Protein AF-A0A8A4TLH4-F1 (afdb_monomer_lite)

Secondary structure (DSSP, 8-state):
--HHHHHHHHHHSS---HHHHHHHHHHHHHHHT-S-TTTHHHHHHHHHHHTT--HHHHHHHHTTSSHHHHHHHHHHHHHHHHHHTT-SSHHHHHHHHS-GGG-SHHHHT-HHHHHHHHHHHHHHHHHHHHHHHHHHHHHHHHHHHHHHHHHHH-THHHHHHHHHTT--

InterPro domains:
  IPR018639 Domain of unknown function DUF2062 [PF09835] (3-153)

Sequence (168 aa):
MKIFTRAKEALLLSDTSPKVTALSMAVGVALAFSPFPGLQFIFAIVLTHWLRLNSMVVIVGILVHNPWTFFPIHLSGIVVGDLVLYRKMQSMDAFREFPWHELGLRTTFSSEFWQENGSLFLSFLLPFFWGHMILAALMAVLSYYLTLKFLKRNPTFDDENGKVESTS

Foldseek 3Di:
DVVVVVVVVLLLPDLDPLLLLLLLLLLLLLLLLALDPPCSVVVLVVCCVVVVHDSVSSPVSNCCNDPVCVVVSQVQQLVQLCVVVVHPSLLVVLVVPAPPVPDDPVLVPDPVNCVVNVVSVCSNSRSSRVSSNVVSVVSSVVSSVVSSVVCVVDCVSVVVSVVVVVPD

Radius of gyration: 20.26 Å; chains: 1; bounding box: 59×34×55 Å

Organism: Sulfidibacter corallicola (NCBI:txid2818388)

pLDDT: mean 84.87, std 16.97, range [36.28, 97.56]

Structure (mmCIF, N/CA/C/O backbone):
data_AF-A0A8A4TLH4-F1
#
_entry.id   AF-A0A8A4TLH4-F1
#
loop_
_atom_site.group_PDB
_atom_site.id
_atom_site.type_symbol
_atom_site.label_atom_id
_atom_site.label_alt_id
_atom_site.label_comp_id
_atom_site.label_asym_id
_atom_site.label_entity_id
_atom_site.label_seq_id
_atom_site.pdbx_PDB_ins_code
_atom_site.Cartn_x
_atom_site.Cartn_y
_atom_site.Cartn_z
_atom_site.occupancy
_atom_site.B_iso_or_equiv
_atom_site.auth_seq_id
_atom_site.auth_comp_id
_atom_site.auth_asym_id
_atom_site.auth_atom_id
_atom_site.pdbx_PDB_model_num
ATOM 1 N N . MET A 1 1 ? -5.416 22.485 15.845 1.00 49.06 1 MET A N 1
ATOM 2 C CA . MET A 1 1 ? -6.222 21.674 16.790 1.00 49.06 1 MET A CA 1
ATOM 3 C C . MET A 1 1 ? -7.720 21.562 16.427 1.00 49.06 1 MET A C 1
ATOM 5 O O . MET A 1 1 ? -8.502 21.231 17.299 1.00 49.06 1 MET A O 1
ATOM 9 N N . LYS A 1 2 ? -8.146 21.792 15.164 1.00 40.50 2 LYS A N 1
ATOM 10 C CA . LYS A 1 2 ? -9.559 21.639 14.719 1.00 40.50 2 LYS A CA 1
ATOM 11 C C . LYS A 1 2 ? -9.825 20.365 13.894 1.00 40.50 2 LYS A C 1
ATOM 13 O O . LYS A 1 2 ? -10.954 19.897 13.827 1.00 40.50 2 LYS A O 1
ATOM 18 N N . ILE A 1 3 ? -8.781 19.788 13.289 1.00 51.94 3 ILE A N 1
ATOM 19 C CA . ILE A 1 3 ? -8.868 18.549 12.493 1.00 51.94 3 ILE A CA 1
ATOM 20 C C . ILE A 1 3 ? -9.235 17.348 13.370 1.00 51.94 3 ILE A C 1
ATOM 22 O O . ILE A 1 3 ? -10.118 16.582 13.008 1.00 51.94 3 ILE A O 1
ATOM 26 N N . PHE A 1 4 ? -8.626 17.232 14.553 1.00 51.53 4 PHE A N 1
ATOM 27 C CA . PHE A 1 4 ? -8.947 16.163 15.502 1.00 51.53 4 PHE A CA 1
ATOM 28 C C . PHE A 1 4 ? -10.396 16.234 15.995 1.00 51.53 4 PHE A C 1
ATOM 30 O O . PHE A 1 4 ? -11.022 15.197 16.178 1.00 51.53 4 PHE A O 1
ATOM 37 N N . THR A 1 5 ? -10.951 17.439 16.151 1.00 54.72 5 THR A N 1
ATOM 38 C CA . THR A 1 5 ? -12.349 17.640 16.556 1.00 54.72 5 THR A CA 1
ATOM 39 C C . THR A 1 5 ? -13.318 17.186 15.469 1.00 54.72 5 THR A C 1
ATOM 41 O O . THR A 1 5 ? -14.269 16.478 15.765 1.00 54.72 5 THR A O 1
ATOM 44 N N . ARG A 1 6 ? -13.027 17.492 14.200 1.00 50.19 6 ARG A N 1
ATOM 45 C CA . ARG A 1 6 ? -13.858 17.059 13.066 1.00 50.19 6 ARG A CA 1
ATOM 46 C C . ARG A 1 6 ? -13.753 15.571 12.769 1.00 50.19 6 ARG A C 1
ATOM 48 O O . ARG A 1 6 ? -14.754 14.944 12.455 1.00 50.19 6 ARG A O 1
ATOM 55 N N . ALA A 1 7 ? -12.558 14.999 12.904 1.00 55.00 7 ALA A N 1
ATOM 56 C CA . ALA A 1 7 ? -12.378 13.553 12.822 1.00 55.00 7 ALA A CA 1
ATOM 57 C C . ALA A 1 7 ? -13.170 12.845 13.933 1.00 55.00 7 ALA A C 1
ATOM 59 O O . ALA A 1 7 ? -13.816 11.835 13.680 1.00 55.00 7 ALA A O 1
ATOM 60 N N . LYS A 1 8 ? -13.174 13.417 15.145 1.00 55.00 8 LYS A N 1
ATOM 61 C CA . LYS A 1 8 ? -13.975 12.938 16.274 1.00 55.00 8 LYS A CA 1
ATOM 62 C C . LYS A 1 8 ? -15.481 13.045 15.998 1.00 55.00 8 LYS A C 1
ATOM 64 O O . LYS A 1 8 ? -16.184 12.076 16.228 1.00 55.00 8 LYS A O 1
ATOM 69 N N . GLU A 1 9 ? -15.969 14.167 15.476 1.00 56.22 9 GLU A N 1
ATOM 70 C CA . GLU A 1 9 ? -17.388 14.355 15.118 1.00 56.22 9 GLU A CA 1
ATOM 71 C C . GLU A 1 9 ? -17.841 13.414 13.991 1.00 56.22 9 GLU A C 1
ATOM 73 O O . GLU A 1 9 ? -18.913 12.826 14.081 1.00 56.22 9 GLU A O 1
ATOM 78 N N . ALA A 1 10 ? -17.008 13.194 12.970 1.00 53.34 10 ALA A N 1
ATOM 79 C CA . ALA A 1 10 ? -17.300 12.244 11.894 1.00 53.34 10 ALA A CA 1
ATOM 80 C C . ALA A 1 10 ? -17.335 10.780 12.375 1.00 53.34 10 ALA A C 1
ATOM 82 O O . ALA A 1 10 ? -18.043 9.963 11.792 1.00 53.34 10 ALA A O 1
ATOM 83 N N . LEU A 1 11 ? -16.581 10.455 13.433 1.00 54.88 11 LEU A N 1
ATOM 84 C CA . LEU A 1 11 ? -16.627 9.160 14.120 1.00 54.88 11 LEU A CA 1
ATOM 85 C C . LEU A 1 11 ? -17.854 9.026 15.038 1.00 54.88 11 LEU A C 1
ATOM 87 O O . LEU A 1 11 ? -18.355 7.919 15.197 1.00 54.88 11 LEU A O 1
ATOM 91 N N . LEU A 1 12 ? -18.315 10.130 15.638 1.00 53.00 12 LEU A N 1
ATOM 92 C CA . LEU A 1 12 ? -19.485 10.179 16.526 1.00 53.00 12 LEU A CA 1
ATOM 93 C C . LEU A 1 12 ? -20.816 10.115 15.760 1.00 53.00 12 LEU A C 1
ATOM 95 O O . LEU A 1 12 ? -21.771 9.547 16.261 1.00 53.00 12 LEU A O 1
ATOM 99 N N . LEU A 1 13 ? -20.879 10.665 14.544 1.00 51.84 13 LEU A N 1
ATOM 100 C CA . LEU A 1 13 ? -22.098 10.691 13.720 1.00 51.84 13 LEU A CA 1
ATOM 101 C C . LEU A 1 13 ? -22.425 9.363 13.024 1.00 51.84 13 LEU A C 1
ATOM 103 O O . LEU A 1 13 ? -23.481 9.238 12.411 1.00 51.84 13 LEU A O 1
ATOM 107 N N . SER A 1 14 ? -21.518 8.388 13.056 1.00 53.66 14 SER A N 1
ATOM 108 C CA . SER A 1 14 ? -21.810 7.058 12.539 1.00 53.66 14 SER A CA 1
ATOM 109 C C . SER A 1 14 ? -22.263 6.161 13.681 1.00 53.66 14 SER A C 1
ATOM 111 O O . SER A 1 14 ? -21.430 5.837 14.525 1.00 53.66 14 SER A O 1
ATOM 113 N N . ASP A 1 15 ? -23.524 5.713 13.655 1.00 55.84 15 ASP A N 1
ATOM 114 C CA . ASP A 1 15 ? -24.145 4.700 14.541 1.00 55.84 15 ASP A CA 1
ATOM 115 C C . ASP A 1 15 ? -23.495 3.305 14.388 1.00 55.84 15 ASP A C 1
ATOM 117 O O . ASP A 1 15 ? -24.131 2.268 14.209 1.00 55.84 15 ASP A O 1
ATOM 121 N N . THR A 1 16 ? -22.172 3.266 14.311 1.00 62.66 16 THR A N 1
ATOM 122 C CA . THR A 1 16 ? -21.384 2.130 13.867 1.00 62.66 16 THR A CA 1
ATOM 123 C C . THR A 1 16 ? -20.585 1.607 15.047 1.00 62.66 16 THR A C 1
ATOM 125 O O . THR A 1 16 ? -19.781 2.325 15.638 1.00 62.66 16 THR A O 1
ATOM 128 N N . SER A 1 17 ? -20.791 0.327 15.375 1.00 81.81 17 SER A N 1
ATOM 129 C CA . SER A 1 17 ? -20.110 -0.359 16.479 1.00 81.81 17 SER A CA 1
ATOM 130 C C . SER A 1 17 ? -18.600 -0.057 16.505 1.00 81.81 17 SER A C 1
ATOM 132 O O . SER A 1 17 ? -17.958 -0.109 15.448 1.00 81.81 17 SER A O 1
ATOM 134 N N . PRO A 1 18 ? -17.977 0.139 17.688 1.00 84.94 18 PRO A N 1
ATOM 135 C CA . PRO A 1 18 ? -16.539 0.394 17.808 1.00 84.94 18 PRO A CA 1
ATOM 136 C C . PRO A 1 18 ? -15.651 -0.612 17.061 1.00 84.94 18 PRO A C 1
ATOM 138 O O . PRO A 1 18 ? -14.582 -0.260 16.559 1.00 84.94 18 PRO A O 1
ATOM 141 N N . LYS A 1 19 ? -16.099 -1.870 16.949 1.00 87.38 19 LYS A N 1
ATOM 142 C CA . LYS A 1 19 ? -15.408 -2.914 16.176 1.00 87.38 19 LYS A CA 1
ATOM 143 C C . LYS A 1 19 ? -15.438 -2.641 14.671 1.00 87.38 19 LYS A C 1
ATOM 145 O O . LYS A 1 19 ? -14.421 -2.823 14.009 1.00 87.38 19 LYS A O 1
ATOM 150 N N . VAL A 1 20 ? -16.575 -2.194 14.138 1.00 89.12 20 VAL A N 1
ATOM 151 C CA . VAL A 1 20 ? -16.730 -1.869 12.713 1.00 89.12 20 VAL A CA 1
ATOM 152 C C . VAL A 1 20 ? -15.928 -0.617 12.372 1.00 89.12 20 VAL A C 1
ATOM 154 O O . VAL A 1 20 ? -15.245 -0.594 11.352 1.00 89.12 20 VAL A O 1
ATOM 157 N N . THR A 1 21 ? -15.904 0.385 13.250 1.00 90.38 21 THR A N 1
ATOM 158 C CA . THR A 1 21 ? -15.049 1.572 13.093 1.00 90.38 21 THR A CA 1
ATOM 159 C C . THR A 1 21 ? -13.562 1.208 13.098 1.00 90.38 21 THR A C 1
ATOM 161 O O . THR A 1 21 ? -12.815 1.637 12.220 1.00 90.38 21 THR A O 1
ATOM 164 N N . ALA A 1 22 ? -13.126 0.351 14.026 1.00 92.56 22 ALA A N 1
ATOM 165 C CA . ALA A 1 22 ? -11.751 -0.146 14.050 1.00 92.56 22 ALA A CA 1
ATOM 166 C C . ALA A 1 22 ? -11.390 -0.947 12.788 1.00 92.56 22 ALA A C 1
ATOM 168 O O . ALA A 1 22 ? -10.304 -0.766 12.237 1.00 92.56 22 ALA A O 1
ATOM 169 N N . LEU A 1 23 ? -12.302 -1.792 12.296 1.00 94.19 23 LEU A N 1
ATOM 170 C CA . LEU A 1 23 ? -12.118 -2.537 11.049 1.00 94.19 23 LEU A CA 1
ATOM 171 C C . LEU A 1 23 ? -12.061 -1.607 9.831 1.00 94.19 23 LEU A C 1
ATOM 173 O O . LEU A 1 23 ? -11.208 -1.783 8.968 1.00 94.19 23 LEU A O 1
ATOM 177 N N . SER A 1 24 ? -12.913 -0.583 9.794 1.00 94.75 24 SER A N 1
ATOM 178 C CA . SER A 1 24 ? -12.927 0.442 8.743 1.00 94.75 24 SER A CA 1
ATOM 179 C C . SER A 1 24 ? -11.576 1.156 8.663 1.00 94.75 24 SER A C 1
ATOM 181 O O . SER A 1 24 ? -11.004 1.299 7.584 1.00 94.75 24 SER A O 1
ATOM 183 N N . MET A 1 25 ? -11.016 1.532 9.816 1.00 95.62 25 MET A N 1
ATOM 184 C CA . MET A 1 25 ? -9.696 2.158 9.887 1.00 95.62 25 MET A CA 1
ATOM 185 C C . MET A 1 25 ? -8.589 1.199 9.436 1.00 95.62 25 MET A C 1
ATOM 187 O O . MET A 1 25 ? -7.704 1.586 8.675 1.00 95.62 25 MET A O 1
ATOM 191 N N . ALA A 1 26 ? -8.646 -0.062 9.869 1.00 96.75 26 ALA A N 1
ATOM 192 C CA . ALA A 1 26 ? -7.685 -1.087 9.480 1.00 96.75 26 ALA A CA 1
ATOM 193 C C . ALA A 1 26 ? -7.670 -1.323 7.966 1.00 96.75 26 ALA A C 1
ATOM 195 O O . ALA A 1 26 ? -6.595 -1.377 7.378 1.00 96.75 26 ALA A O 1
ATOM 196 N N . VAL A 1 27 ? -8.844 -1.395 7.331 1.00 96.75 27 VAL A N 1
ATOM 197 C CA . VAL A 1 27 ? -8.969 -1.524 5.873 1.00 96.75 27 VAL A CA 1
ATOM 198 C C . VAL A 1 27 ? -8.430 -0.284 5.166 1.00 96.75 27 VAL A C 1
ATOM 200 O O . VAL A 1 27 ? -7.649 -0.421 4.230 1.00 96.75 27 VAL A O 1
ATOM 203 N N . GLY A 1 28 ? -8.768 0.922 5.629 1.00 95.81 28 GLY A N 1
ATOM 204 C CA . GLY A 1 28 ? -8.233 2.154 5.044 1.00 95.81 28 GLY A CA 1
ATOM 205 C C . GLY A 1 28 ? -6.703 2.224 5.101 1.00 95.81 28 GLY A C 1
ATOM 206 O O . GLY A 1 28 ? -6.057 2.540 4.104 1.00 95.81 28 GLY A O 1
ATOM 207 N N . VAL A 1 29 ? -6.113 1.856 6.242 1.00 96.56 29 VAL A N 1
ATOM 208 C CA . VAL A 1 29 ? -4.652 1.794 6.403 1.00 96.56 29 VAL A CA 1
ATOM 209 C C . VAL A 1 29 ? -4.039 0.658 5.578 1.00 96.56 29 VAL A C 1
ATOM 211 O O . VAL A 1 29 ? -2.997 0.857 4.966 1.00 96.56 29 VAL A O 1
ATOM 214 N N . ALA A 1 30 ? -4.675 -0.511 5.487 1.00 97.00 30 ALA A N 1
ATOM 215 C CA . ALA A 1 30 ? -4.205 -1.591 4.616 1.00 97.00 30 ALA A CA 1
ATOM 216 C C . ALA A 1 30 ? -4.104 -1.126 3.156 1.00 97.00 30 ALA A C 1
ATOM 218 O O . ALA A 1 30 ? -3.113 -1.388 2.479 1.00 97.00 30 ALA A O 1
ATOM 219 N N . LEU A 1 31 ? -5.119 -0.393 2.691 1.00 95.81 31 LEU A N 1
ATOM 220 C CA . LEU A 1 31 ? -5.159 0.171 1.346 1.00 95.81 31 LEU A CA 1
ATOM 221 C C . LEU A 1 31 ? -4.074 1.233 1.136 1.00 95.81 31 LEU A C 1
ATOM 223 O O . LEU A 1 31 ? -3.432 1.218 0.090 1.00 95.81 31 LEU A O 1
ATOM 227 N N . ALA A 1 32 ? -3.802 2.070 2.142 1.00 94.75 32 ALA A N 1
ATOM 228 C CA . ALA A 1 32 ? -2.714 3.054 2.119 1.00 94.75 32 ALA A CA 1
ATOM 229 C C . ALA A 1 32 ? -1.317 2.430 1.932 1.00 94.75 32 ALA A C 1
ATOM 231 O O . ALA A 1 32 ? -0.427 3.074 1.386 1.00 94.75 32 ALA A O 1
ATOM 232 N N . PHE A 1 33 ? -1.115 1.192 2.388 1.00 95.69 33 PHE A N 1
ATOM 233 C CA . PHE A 1 33 ? 0.142 0.446 2.245 1.00 95.69 33 PHE A CA 1
ATOM 234 C C . PHE A 1 33 ? 0.098 -0.587 1.109 1.00 95.69 33 PHE A C 1
ATOM 236 O O . PHE A 1 33 ? 1.032 -1.372 0.955 1.00 95.69 33 PHE A O 1
ATOM 243 N N . SER A 1 34 ? -0.982 -0.629 0.327 1.00 94.12 34 SER A N 1
ATOM 244 C CA . SER A 1 34 ? -1.143 -1.620 -0.735 1.00 94.12 34 SER A CA 1
ATOM 245 C C . SER A 1 34 ? -0.190 -1.354 -1.915 1.00 94.12 34 SER A C 1
ATOM 247 O O . SER A 1 34 ? 0.113 -0.200 -2.213 1.00 94.12 34 SER A O 1
ATOM 249 N N . PRO A 1 35 ? 0.250 -2.394 -2.649 1.00 90.56 35 PRO A N 1
ATOM 250 C CA . PRO A 1 35 ? 1.139 -2.253 -3.806 1.00 90.56 35 PRO A CA 1
ATOM 251 C C . PRO A 1 35 ? 0.423 -1.712 -5.055 1.00 90.56 35 PRO A C 1
ATOM 253 O O . PRO A 1 35 ? 0.969 -1.778 -6.154 1.00 90.56 35 PRO A O 1
ATOM 256 N N . PHE A 1 36 ? -0.815 -1.232 -4.926 1.00 89.56 36 PHE A N 1
ATOM 257 C CA . PHE A 1 36 ? -1.665 -0.855 -6.049 1.00 89.56 36 PHE A CA 1
ATOM 258 C C . PHE A 1 36 ? -1.968 0.649 -6.025 1.00 89.56 36 PHE A C 1
ATOM 260 O O . PHE A 1 36 ? -3.084 1.054 -5.667 1.00 89.56 36 PHE A O 1
ATOM 267 N N . PRO A 1 37 ? -0.997 1.500 -6.409 1.00 82.94 37 PRO A N 1
ATOM 268 C CA . PRO A 1 37 ? -1.215 2.938 -6.455 1.00 82.94 37 PRO A CA 1
ATOM 269 C C . PRO A 1 37 ? -2.394 3.259 -7.384 1.00 82.94 37 PRO A C 1
ATOM 271 O O . PRO A 1 37 ? -2.544 2.692 -8.465 1.00 82.94 37 PRO A O 1
ATOM 274 N N . GLY A 1 38 ? -3.286 4.141 -6.934 1.00 82.25 38 GLY A N 1
ATOM 275 C CA . GLY A 1 38 ? -4.503 4.521 -7.662 1.00 82.25 38 GLY A CA 1
ATOM 276 C C . GLY A 1 38 ? -5.678 3.544 -7.511 1.00 82.25 38 GLY A C 1
ATOM 277 O O . GLY A 1 38 ? -6.793 3.992 -7.242 1.00 82.25 38 GLY A O 1
ATOM 278 N N . LEU A 1 39 ? -5.456 2.224 -7.586 1.00 89.75 39 LEU A N 1
ATOM 279 C CA . LEU A 1 39 ? -6.536 1.225 -7.440 1.00 89.75 39 LEU A CA 1
ATOM 280 C C . LEU A 1 39 ? -7.082 1.128 -6.010 1.00 89.75 39 LEU A C 1
ATOM 282 O O . LEU A 1 39 ? -8.205 0.667 -5.808 1.00 89.75 39 LEU A O 1
ATOM 286 N N . GLN A 1 40 ? -6.330 1.607 -5.019 1.00 88.81 40 GLN A N 1
ATOM 287 C CA . GLN A 1 40 ? -6.754 1.656 -3.620 1.00 88.81 40 GLN A CA 1
ATOM 288 C C . GLN A 1 40 ? -8.137 2.300 -3.409 1.00 88.81 40 GLN A C 1
ATOM 290 O O . GLN A 1 40 ? -8.884 1.842 -2.552 1.00 88.81 40 GLN A O 1
ATOM 295 N N . PHE A 1 41 ? -8.529 3.305 -4.205 1.00 89.00 41 PHE A N 1
ATOM 296 C CA . PHE A 1 41 ? -9.856 3.931 -4.094 1.00 89.00 41 PHE A CA 1
ATOM 297 C C . PHE A 1 41 ? -10.976 3.036 -4.629 1.00 89.00 41 PHE A C 1
ATOM 299 O O . PHE A 1 41 ? -12.068 3.010 -4.064 1.00 89.00 41 PHE A O 1
ATOM 306 N N . ILE A 1 42 ? -10.700 2.258 -5.678 1.00 93.44 42 ILE A N 1
ATOM 307 C CA . ILE A 1 42 ? -11.640 1.259 -6.197 1.00 93.44 42 ILE A CA 1
ATOM 308 C C . ILE A 1 42 ? -11.837 0.173 -5.140 1.00 93.44 42 ILE A C 1
ATOM 310 O O . ILE A 1 42 ? -12.970 -0.140 -4.778 1.00 93.44 42 ILE A O 1
ATOM 314 N N . PHE A 1 43 ? -10.740 -0.341 -4.574 1.00 92.94 43 PHE A N 1
ATOM 315 C CA . PHE A 1 43 ? -10.814 -1.296 -3.473 1.00 92.94 43 PHE A CA 1
ATOM 316 C C . PHE A 1 43 ? -11.517 -0.712 -2.247 1.00 92.94 43 PHE A C 1
ATOM 318 O O . PHE A 1 43 ? -12.291 -1.422 -1.616 1.00 92.94 43 PHE A O 1
ATOM 325 N N . ALA A 1 44 ? -11.326 0.573 -1.939 1.00 92.75 44 ALA A N 1
ATOM 326 C CA . ALA A 1 44 ? -12.036 1.238 -0.853 1.00 92.75 44 ALA A CA 1
ATOM 327 C C . ALA A 1 44 ? -13.550 1.178 -1.059 1.00 92.75 44 ALA A C 1
ATOM 329 O O . ALA A 1 44 ? -14.263 0.772 -0.147 1.00 92.75 44 ALA A O 1
ATOM 330 N N . ILE A 1 45 ? -14.042 1.517 -2.254 1.00 93.44 45 ILE A N 1
ATOM 331 C CA . ILE A 1 45 ? -15.475 1.469 -2.578 1.00 93.44 45 ILE A CA 1
ATOM 332 C C . ILE A 1 45 ? -16.005 0.035 -2.454 1.00 93.44 45 ILE A C 1
ATOM 334 O O . ILE A 1 45 ? -16.998 -0.198 -1.763 1.00 93.44 45 ILE A O 1
ATOM 338 N N . VAL A 1 46 ? -15.319 -0.929 -3.077 1.00 94.50 46 VAL A N 1
ATOM 339 C CA . VAL A 1 46 ? -15.734 -2.341 -3.089 1.00 94.50 46 VAL A CA 1
ATOM 340 C C . VAL A 1 46 ? -15.757 -2.925 -1.676 1.00 94.50 46 VAL A C 1
ATOM 342 O O . VAL A 1 46 ? -16.774 -3.470 -1.250 1.00 94.50 46 VAL A O 1
ATOM 345 N N . LEU A 1 47 ? -14.663 -2.780 -0.925 1.00 92.94 47 LEU A N 1
ATOM 346 C CA . LEU A 1 47 ? -14.533 -3.345 0.419 1.00 92.94 47 LEU A CA 1
ATOM 347 C C . LEU A 1 47 ? -15.477 -2.674 1.407 1.00 92.94 47 LEU A C 1
ATOM 349 O O . LEU A 1 47 ? -16.063 -3.358 2.240 1.00 92.94 47 LEU A O 1
ATOM 353 N N . THR A 1 48 ? -15.668 -1.360 1.301 1.00 91.81 48 THR A N 1
ATOM 354 C CA . THR A 1 48 ? -16.605 -0.648 2.172 1.00 91.81 48 THR A CA 1
ATOM 355 C C . THR A 1 48 ? -18.032 -1.140 1.964 1.00 91.81 48 THR A C 1
ATOM 357 O O . THR A 1 48 ? -18.740 -1.383 2.940 1.00 91.81 48 THR A O 1
ATOM 360 N N . HIS A 1 49 ? -18.437 -1.358 0.709 1.00 90.50 49 HIS A N 1
ATOM 361 C CA . HIS A 1 49 ? -19.756 -1.896 0.392 1.00 90.50 49 HIS A CA 1
ATOM 362 C C . HIS A 1 49 ? -19.921 -3.348 0.870 1.00 90.50 49 HIS A C 1
ATOM 364 O O . HIS A 1 49 ? -20.894 -3.665 1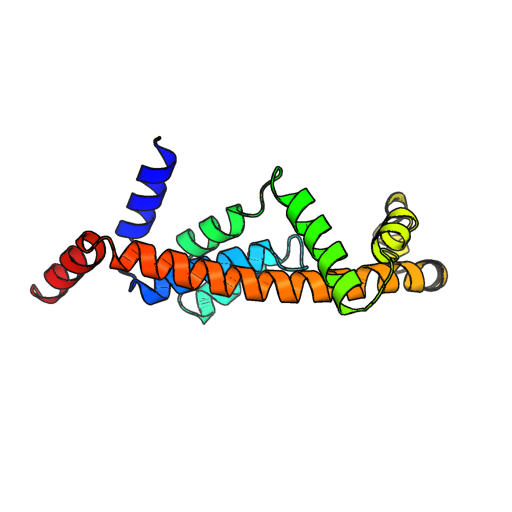.552 1.00 90.50 49 HIS A O 1
ATOM 370 N N . TRP A 1 50 ? -18.962 -4.226 0.560 1.00 91.75 50 TRP A N 1
ATOM 371 C CA . TRP A 1 50 ? -19.048 -5.655 0.892 1.00 91.75 50 TRP A CA 1
ATOM 372 C C . TRP A 1 50 ? -18.961 -5.937 2.391 1.00 91.75 50 TRP A C 1
ATOM 374 O O . TRP A 1 50 ? -19.713 -6.760 2.908 1.00 91.75 50 TRP A O 1
ATOM 384 N N . LEU A 1 51 ? -18.068 -5.248 3.099 1.00 89.38 51 LEU A N 1
ATOM 385 C CA . LEU A 1 51 ? -17.844 -5.442 4.533 1.00 89.38 51 LEU A CA 1
ATOM 386 C C . LEU A 1 51 ? -18.717 -4.520 5.400 1.00 89.38 51 LEU A C 1
ATOM 388 O O . LEU A 1 51 ? -18.592 -4.549 6.623 1.00 89.38 51 LEU A O 1
ATOM 392 N N . ARG A 1 52 ? -19.601 -3.718 4.779 1.00 88.06 52 ARG A N 1
ATOM 393 C CA . ARG A 1 52 ? -20.484 -2.737 5.438 1.00 88.06 52 ARG A CA 1
ATOM 394 C C . ARG A 1 52 ? -19.716 -1.809 6.388 1.00 88.06 52 ARG A C 1
ATOM 396 O O . ARG A 1 52 ? -20.098 -1.614 7.540 1.00 88.06 52 ARG A O 1
ATOM 403 N N . LEU A 1 53 ? -18.594 -1.282 5.904 1.00 90.19 53 LEU A N 1
ATOM 404 C CA . LEU A 1 53 ? -17.700 -0.415 6.674 1.00 90.19 53 LEU A CA 1
ATOM 405 C C . LEU A 1 53 ? -18.156 1.040 6.606 1.00 90.19 53 LEU A C 1
ATOM 407 O O . LEU A 1 53 ? -18.910 1.441 5.721 1.00 90.19 53 LEU A O 1
ATOM 411 N N . ASN A 1 54 ? -17.640 1.858 7.518 1.00 89.12 54 ASN A N 1
ATOM 412 C CA . ASN A 1 54 ? -17.834 3.296 7.446 1.00 89.12 54 ASN A CA 1
ATOM 413 C C . ASN A 1 54 ? -16.873 3.893 6.403 1.00 89.12 54 ASN A C 1
ATOM 415 O O . ASN A 1 54 ? -15.667 3.998 6.644 1.00 89.12 54 ASN A O 1
ATOM 419 N N . SER A 1 55 ? -17.424 4.338 5.270 1.00 89.38 55 SER A N 1
ATOM 420 C CA . SER A 1 55 ? -16.675 4.949 4.164 1.00 89.38 55 SER A CA 1
ATOM 421 C C . SER A 1 55 ? -15.785 6.108 4.606 1.00 89.38 55 SER A C 1
ATOM 423 O O . SER A 1 55 ? -14.656 6.226 4.138 1.00 89.38 55 SER A O 1
ATOM 425 N N . MET A 1 56 ? -16.263 6.959 5.518 1.00 89.81 56 MET A N 1
ATOM 426 C CA . MET A 1 56 ? -15.501 8.121 5.985 1.00 89.81 56 MET A CA 1
ATOM 427 C C . MET A 1 56 ? -14.265 7.684 6.764 1.00 89.81 56 MET A C 1
ATOM 429 O O . MET A 1 56 ? -13.182 8.232 6.570 1.00 89.81 56 MET A O 1
ATOM 433 N N . VAL A 1 57 ? -14.399 6.653 7.598 1.00 91.31 57 VAL A N 1
ATOM 434 C CA . VAL A 1 57 ? -13.283 6.115 8.385 1.00 91.31 57 VAL A CA 1
ATOM 435 C C . VAL A 1 57 ? -12.275 5.396 7.487 1.00 91.31 57 VAL A C 1
ATOM 437 O O . VAL A 1 57 ? -11.071 5.571 7.667 1.00 91.31 57 VAL A O 1
ATOM 440 N N . VAL A 1 58 ? -12.743 4.655 6.477 1.00 94.12 58 VAL A N 1
ATOM 441 C CA . VAL A 1 58 ? -11.865 4.052 5.459 1.00 94.12 58 VAL A CA 1
ATOM 442 C C . VAL A 1 58 ? -11.069 5.138 4.729 1.00 94.12 58 VAL A C 1
ATOM 444 O O . VAL A 1 58 ? -9.851 5.024 4.613 1.00 94.12 58 VAL A O 1
ATOM 447 N N . ILE A 1 59 ? -11.722 6.222 4.295 1.00 91.94 59 ILE A N 1
ATOM 448 C CA . ILE A 1 59 ? -11.054 7.356 3.637 1.00 91.94 59 ILE A CA 1
ATOM 449 C C . ILE A 1 59 ? -10.006 7.983 4.563 1.00 91.94 59 ILE A C 1
ATOM 451 O O . ILE A 1 59 ? -8.883 8.221 4.127 1.00 91.94 59 ILE A O 1
ATOM 455 N N . VAL A 1 60 ? -10.325 8.202 5.842 1.00 92.25 60 VAL A N 1
ATOM 456 C CA . VAL A 1 60 ? -9.356 8.708 6.831 1.00 92.25 60 VAL A CA 1
ATOM 457 C C . VAL A 1 60 ? -8.137 7.788 6.940 1.00 92.25 60 VAL A C 1
ATOM 459 O O . VAL A 1 60 ? -7.011 8.282 6.973 1.00 92.25 60 VAL A O 1
ATOM 462 N N . GLY A 1 61 ? -8.336 6.467 6.938 1.00 92.75 61 GLY A N 1
ATOM 463 C CA . GLY A 1 61 ? -7.239 5.499 6.908 1.00 92.75 61 GLY A CA 1
ATOM 464 C C . GLY A 1 61 ? -6.389 5.603 5.637 1.00 92.75 61 GLY A C 1
ATOM 465 O O . GLY A 1 61 ? -5.165 5.575 5.720 1.00 92.75 61 GLY A O 1
ATOM 466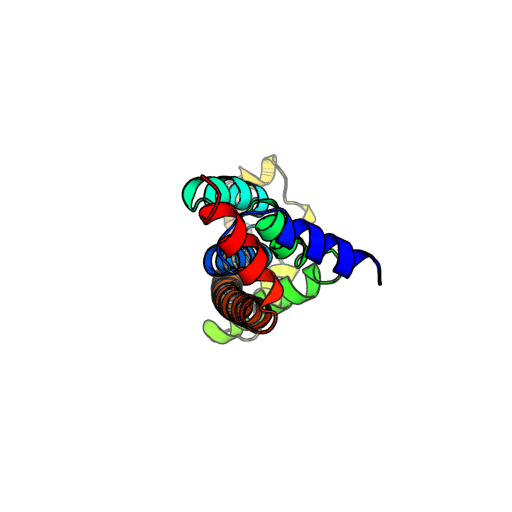 N N . ILE A 1 62 ? -7.015 5.808 4.474 1.00 94.00 62 ILE A N 1
ATOM 467 C CA . ILE A 1 62 ? -6.310 5.987 3.192 1.00 94.00 62 ILE A CA 1
ATOM 468 C C . ILE A 1 62 ? -5.469 7.267 3.189 1.00 94.00 62 ILE A C 1
ATOM 470 O O . ILE A 1 62 ? -4.374 7.274 2.637 1.00 94.00 62 ILE A O 1
ATOM 474 N N . LEU A 1 63 ? -5.919 8.340 3.849 1.00 92.00 63 LEU A N 1
ATOM 475 C CA . LEU A 1 63 ? -5.177 9.609 3.938 1.00 92.00 63 LEU A CA 1
ATOM 476 C C . LEU A 1 63 ? -3.846 9.505 4.703 1.00 92.00 63 LEU A C 1
ATOM 478 O O . LEU A 1 63 ? -3.029 10.432 4.651 1.00 92.00 63 LEU A O 1
ATOM 482 N N . VAL A 1 64 ? -3.581 8.373 5.366 1.00 90.56 64 VAL A N 1
ATOM 483 C CA . VAL A 1 64 ? -2.232 8.036 5.842 1.00 90.56 64 VAL A CA 1
ATOM 484 C C . VAL A 1 64 ? -1.240 8.023 4.683 1.00 90.56 64 VAL A C 1
ATOM 486 O O . VAL A 1 64 ? -0.089 8.375 4.901 1.00 90.56 64 VAL A O 1
ATOM 489 N N . HIS A 1 65 ? -1.679 7.704 3.466 1.00 87.75 65 HIS A N 1
ATOM 490 C CA . HIS A 1 65 ? -0.919 7.789 2.225 1.00 87.75 65 HIS A CA 1
ATOM 491 C C . HIS A 1 65 ? -1.081 9.178 1.574 1.00 87.75 65 HIS A C 1
ATOM 493 O O . HIS A 1 65 ? -1.917 9.406 0.697 1.00 87.75 65 HIS A O 1
ATOM 499 N N . ASN A 1 66 ? -0.268 10.129 2.027 1.00 90.00 66 ASN A N 1
ATOM 500 C CA . ASN A 1 66 ? -0.214 11.521 1.575 1.00 90.00 66 ASN A CA 1
ATOM 501 C C . ASN A 1 66 ? 1.175 11.832 0.974 1.00 90.00 66 ASN A C 1
ATOM 503 O O . ASN A 1 66 ? 2.083 11.018 1.120 1.00 90.00 66 ASN A O 1
ATOM 507 N N . PRO A 1 67 ? 1.401 12.988 0.316 1.00 87.25 67 PRO A N 1
ATOM 508 C CA . PRO A 1 67 ? 2.682 13.281 -0.341 1.00 87.25 67 PRO A CA 1
ATOM 509 C C . PRO A 1 67 ? 3.916 13.177 0.568 1.00 87.25 67 PRO A C 1
ATOM 511 O O . PRO A 1 67 ? 5.006 12.878 0.088 1.00 87.25 67 PRO A O 1
ATOM 514 N N . TRP A 1 68 ? 3.750 13.394 1.876 1.00 89.50 68 TRP A N 1
ATOM 515 C CA . TRP A 1 68 ? 4.838 13.291 2.846 1.00 89.50 68 TRP A CA 1
ATOM 516 C C . TRP A 1 68 ? 5.153 11.842 3.234 1.00 89.50 68 TRP A C 1
ATOM 518 O O . TRP A 1 68 ? 6.308 11.488 3.449 1.00 89.50 68 TRP A O 1
ATOM 528 N N . THR A 1 69 ? 4.135 10.988 3.321 1.00 91.44 69 THR A N 1
ATOM 529 C CA . THR A 1 69 ? 4.281 9.575 3.703 1.00 91.44 69 THR A CA 1
ATOM 530 C C . THR A 1 69 ? 4.448 8.643 2.508 1.00 91.44 69 THR A C 1
ATOM 532 O O . THR A 1 69 ? 4.969 7.546 2.681 1.00 91.44 69 THR A O 1
ATOM 535 N N . PHE A 1 70 ? 4.080 9.083 1.302 1.00 89.38 70 PHE A N 1
ATOM 536 C CA . PHE A 1 70 ? 4.177 8.324 0.056 1.00 89.38 70 PHE A CA 1
ATOM 537 C C . PHE A 1 70 ? 5.565 7.706 -0.127 1.00 89.38 70 PHE A C 1
ATOM 539 O O . PHE A 1 70 ? 5.698 6.485 -0.204 1.00 89.38 70 PHE A O 1
ATOM 546 N N . PHE A 1 71 ? 6.602 8.548 -0.135 1.00 91.00 71 PHE A N 1
ATOM 547 C CA . PHE A 1 71 ? 7.980 8.108 -0.340 1.00 91.00 71 PHE A CA 1
ATOM 548 C C . PHE A 1 71 ? 8.466 7.159 0.769 1.00 91.00 71 PHE A C 1
ATOM 550 O O . PHE A 1 71 ? 8.936 6.071 0.430 1.00 91.00 71 PHE A O 1
ATOM 557 N N . PRO A 1 72 ? 8.323 7.490 2.072 1.00 93.25 72 PRO A N 1
ATOM 558 C CA . PRO A 1 72 ? 8.664 6.567 3.154 1.00 93.25 72 PRO A CA 1
ATOM 559 C C . PRO A 1 72 ? 7.967 5.205 3.063 1.00 93.25 72 PRO A C 1
ATOM 561 O O . PRO A 1 72 ? 8.620 4.183 3.263 1.00 93.25 72 PRO A O 1
ATOM 564 N N . ILE A 1 73 ? 6.670 5.176 2.735 1.00 93.62 73 ILE A N 1
ATOM 565 C CA . ILE A 1 73 ? 5.896 3.933 2.617 1.00 93.62 73 ILE A CA 1
ATOM 566 C C . ILE A 1 73 ? 6.470 3.065 1.493 1.00 93.62 73 ILE A C 1
ATOM 568 O O . ILE A 1 73 ? 6.828 1.913 1.742 1.00 93.62 73 ILE A O 1
ATOM 572 N N . HIS A 1 74 ? 6.659 3.626 0.297 1.00 91.62 74 HIS A N 1
ATOM 573 C CA . HIS A 1 74 ? 7.143 2.862 -0.858 1.00 91.62 74 HIS A CA 1
ATOM 574 C C . HIS A 1 74 ? 8.569 2.352 -0.653 1.00 91.62 74 HIS A C 1
ATOM 576 O O . HIS A 1 74 ? 8.864 1.189 -0.933 1.00 91.62 74 HIS A O 1
ATOM 582 N N . LEU A 1 75 ? 9.443 3.196 -0.096 1.00 93.50 75 LEU A N 1
ATOM 583 C CA . LEU A 1 75 ? 10.805 2.802 0.249 1.00 93.50 75 LEU A CA 1
ATOM 584 C C . LEU A 1 75 ? 10.805 1.664 1.273 1.00 93.50 75 LEU A C 1
ATOM 586 O O . LEU A 1 75 ? 11.523 0.681 1.099 1.00 93.50 75 LEU A O 1
ATOM 590 N N . SER A 1 76 ? 9.976 1.768 2.315 1.00 94.75 76 SER A N 1
ATOM 591 C CA . SER A 1 76 ? 9.872 0.718 3.326 1.00 94.75 76 SER A CA 1
ATOM 592 C C . SER A 1 76 ? 9.376 -0.599 2.731 1.00 94.75 76 SER A C 1
ATOM 594 O O . SER A 1 76 ? 9.911 -1.647 3.076 1.00 94.75 76 SER A O 1
ATOM 596 N N . GLY A 1 77 ? 8.435 -0.560 1.784 1.00 95.00 77 GLY A N 1
ATOM 597 C CA . GLY A 1 77 ? 7.966 -1.757 1.094 1.00 95.00 77 GLY A CA 1
ATOM 598 C C . GLY A 1 77 ? 9.062 -2.421 0.266 1.00 95.00 77 GLY A C 1
ATOM 599 O O . GLY A 1 77 ? 9.229 -3.631 0.358 1.00 95.00 77 GLY A O 1
ATOM 600 N N . ILE A 1 78 ? 9.880 -1.656 -0.461 1.00 94.38 78 ILE A N 1
ATOM 601 C CA . ILE A 1 78 ? 11.022 -2.221 -1.200 1.00 94.38 78 ILE A CA 1
ATOM 602 C C . ILE A 1 78 ? 12.031 -2.862 -0.239 1.00 94.38 78 ILE A C 1
ATOM 604 O O . ILE A 1 78 ? 12.446 -3.998 -0.450 1.00 94.38 78 ILE A O 1
ATOM 608 N N . VAL A 1 79 ? 12.386 -2.166 0.845 1.00 95.06 79 VAL A N 1
ATOM 609 C CA . VAL A 1 79 ? 13.353 -2.653 1.843 1.00 95.06 79 VAL A CA 1
ATOM 610 C C . VAL A 1 79 ? 12.860 -3.927 2.529 1.00 95.06 79 VAL A C 1
ATOM 612 O O . VAL A 1 79 ? 13.615 -4.889 2.652 1.00 95.06 79 VAL A O 1
ATOM 615 N N . VAL A 1 80 ? 11.596 -3.953 2.963 1.00 95.94 80 VAL A N 1
ATOM 616 C CA . VAL A 1 80 ? 10.985 -5.136 3.586 1.00 95.94 80 VAL A CA 1
ATOM 617 C C . VAL A 1 80 ? 10.914 -6.288 2.587 1.00 95.94 80 VAL A C 1
ATOM 619 O O . VAL A 1 80 ? 11.225 -7.421 2.943 1.00 95.94 80 VAL A O 1
ATOM 622 N N . GLY A 1 81 ? 10.558 -6.005 1.335 1.00 95.56 81 GLY A N 1
ATOM 623 C CA . GLY A 1 81 ? 10.529 -6.991 0.261 1.00 95.56 81 GLY A CA 1
ATOM 624 C C . GLY A 1 81 ? 11.884 -7.637 0.006 1.00 95.56 81 GLY A C 1
ATOM 625 O O . GLY A 1 81 ? 11.994 -8.862 -0.028 1.00 95.56 81 GLY A O 1
ATOM 626 N N . ASP A 1 82 ? 12.925 -6.817 -0.126 1.00 95.31 82 ASP A N 1
ATOM 627 C CA . ASP A 1 82 ? 14.290 -7.297 -0.331 1.00 95.31 82 ASP A CA 1
ATOM 628 C C . ASP A 1 82 ? 14.806 -8.077 0.876 1.00 95.31 82 ASP A C 1
ATOM 630 O O . ASP A 1 82 ? 15.435 -9.118 0.701 1.00 95.31 82 ASP A O 1
ATOM 634 N N . LEU A 1 83 ? 14.475 -7.644 2.094 1.00 95.44 83 LEU A N 1
ATOM 635 C CA . LEU A 1 83 ? 14.814 -8.382 3.308 1.00 95.44 83 LEU A CA 1
ATOM 636 C C . LEU A 1 83 ? 14.176 -9.779 3.321 1.00 95.44 83 LEU A C 1
ATOM 638 O O . LEU A 1 83 ? 14.859 -10.763 3.593 1.00 95.44 83 LEU A O 1
ATOM 642 N N . VAL A 1 84 ? 12.881 -9.870 3.010 1.00 93.56 84 VAL A N 1
ATOM 643 C CA . VAL A 1 84 ? 12.115 -11.129 3.030 1.00 93.56 84 VAL A CA 1
ATOM 644 C C . VAL A 1 84 ? 12.579 -12.092 1.942 1.00 93.56 84 VAL A C 1
ATOM 646 O O . VAL A 1 84 ? 12.591 -13.303 2.149 1.00 93.56 84 VAL A O 1
ATOM 649 N N . LEU A 1 85 ? 12.989 -11.564 0.792 1.00 92.75 85 LEU A N 1
ATOM 650 C CA . LEU A 1 85 ? 13.481 -12.356 -0.333 1.00 92.75 85 LEU A CA 1
ATOM 651 C C . LEU A 1 85 ? 15.006 -12.546 -0.313 1.00 92.75 85 LEU A C 1
ATOM 653 O O . LEU A 1 85 ? 15.560 -13.067 -1.278 1.00 92.75 85 LEU A O 1
ATOM 657 N N . TYR A 1 86 ? 15.683 -12.144 0.770 1.00 92.25 86 TYR A N 1
ATOM 658 C CA . TYR A 1 86 ? 17.138 -12.237 0.945 1.00 92.25 86 TYR A CA 1
ATOM 659 C C . TYR A 1 86 ? 17.948 -11.574 -0.187 1.00 92.25 86 TYR A C 1
ATOM 661 O O . TYR A 1 86 ? 19.023 -12.040 -0.572 1.00 92.25 86 TYR A O 1
ATOM 669 N N . ARG A 1 87 ? 17.443 -10.458 -0.718 1.00 88.81 87 ARG A N 1
ATOM 670 C CA . ARG A 1 87 ? 18.064 -9.661 -1.784 1.00 88.81 87 ARG A CA 1
ATOM 671 C C . ARG A 1 87 ? 18.853 -8.501 -1.179 1.00 88.81 87 ARG A C 1
ATOM 673 O O . ARG A 1 87 ? 18.413 -7.834 -0.247 1.00 88.81 87 ARG A O 1
ATOM 680 N N . LYS A 1 88 ? 20.036 -8.216 -1.724 1.00 89.81 88 LYS A N 1
ATOM 681 C CA . LYS A 1 88 ? 20.919 -7.134 -1.248 1.00 89.81 88 LYS A CA 1
ATOM 682 C C . LYS A 1 88 ? 20.551 -5.777 -1.864 1.00 89.81 88 LYS A C 1
ATOM 684 O O . LYS A 1 88 ? 21.362 -5.210 -2.581 1.00 89.81 88 LYS A O 1
ATOM 689 N N . MET A 1 89 ? 19.337 -5.280 -1.618 1.00 88.56 89 MET A N 1
ATOM 690 C CA . MET A 1 89 ? 18.828 -4.007 -2.178 1.00 88.56 89 MET A CA 1
ATOM 691 C C . MET A 1 89 ? 18.723 -3.963 -3.717 1.00 88.56 89 MET A C 1
ATOM 693 O O . MET A 1 89 ? 18.553 -2.896 -4.306 1.00 88.56 89 MET A O 1
ATOM 697 N N . GLN A 1 90 ? 18.767 -5.125 -4.377 1.00 90.44 90 GLN A N 1
ATOM 698 C CA . GLN A 1 90 ? 18.741 -5.247 -5.839 1.00 90.44 90 GLN A CA 1
ATOM 699 C C . GLN A 1 90 ? 17.459 -4.692 -6.468 1.00 90.44 90 GLN A C 1
ATOM 701 O O . GLN A 1 90 ? 17.451 -4.349 -7.645 1.00 90.44 90 GLN A O 1
ATOM 706 N N . SER A 1 91 ? 16.361 -4.620 -5.714 1.00 91.69 91 SER A N 1
ATOM 707 C CA . SER A 1 91 ? 15.105 -4.065 -6.227 1.00 91.69 91 SER A CA 1
ATOM 708 C C . SER A 1 91 ? 15.164 -2.558 -6.389 1.00 91.69 91 SER A C 1
ATOM 710 O O . SER A 1 91 ? 14.496 -2.012 -7.262 1.00 91.69 91 SER A O 1
ATOM 712 N N . MET A 1 92 ? 15.971 -1.883 -5.565 1.00 91.94 92 MET A N 1
ATOM 713 C CA . MET A 1 92 ? 16.217 -0.452 -5.704 1.00 91.94 92 MET A CA 1
ATOM 714 C C . MET A 1 92 ? 17.017 -0.158 -6.973 1.00 91.94 92 MET A C 1
ATOM 716 O O . MET A 1 92 ? 16.719 0.805 -7.676 1.00 91.94 92 MET A O 1
ATOM 720 N N . ASP A 1 93 ? 18.004 -0.997 -7.278 1.00 93.00 93 ASP A N 1
ATOM 721 C CA . ASP A 1 93 ? 18.805 -0.867 -8.495 1.00 93.00 93 ASP A CA 1
ATOM 722 C C . ASP A 1 93 ? 17.952 -1.174 -9.731 1.00 93.00 93 ASP A C 1
ATOM 724 O O . ASP A 1 93 ? 17.871 -0.345 -10.634 1.00 93.00 93 ASP A O 1
ATOM 728 N N . ALA A 1 94 ? 17.179 -2.266 -9.705 1.00 93.31 94 ALA A N 1
ATOM 729 C CA . ALA A 1 94 ? 16.229 -2.597 -10.768 1.00 93.31 94 ALA A CA 1
ATOM 730 C C . ALA A 1 94 ? 15.190 -1.485 -11.001 1.00 93.31 94 ALA A C 1
ATOM 732 O O . ALA A 1 94 ? 14.854 -1.181 -12.143 1.00 93.31 94 ALA A O 1
ATOM 733 N N . PHE A 1 95 ? 14.707 -0.838 -9.933 1.00 93.12 95 PHE A N 1
ATOM 734 C CA . PHE A 1 95 ? 13.830 0.326 -10.050 1.00 93.12 95 PHE A CA 1
ATOM 735 C C . PHE A 1 95 ? 14.527 1.503 -10.738 1.00 93.12 95 PHE A C 1
ATOM 737 O O . PHE A 1 95 ? 13.909 2.179 -11.548 1.00 93.12 95 PHE A O 1
ATOM 744 N N . ARG A 1 96 ? 15.795 1.784 -10.428 1.00 93.06 96 ARG A N 1
ATOM 745 C CA . ARG A 1 96 ? 16.529 2.917 -11.020 1.00 93.06 96 ARG A CA 1
ATOM 746 C C . ARG A 1 96 ? 16.899 2.686 -12.480 1.00 93.06 96 ARG A C 1
ATOM 748 O O . ARG A 1 96 ? 16.888 3.637 -13.253 1.00 93.06 96 ARG A O 1
ATOM 755 N N . GLU A 1 97 ? 17.250 1.453 -12.824 1.00 94.75 97 GLU A N 1
ATOM 756 C CA . GLU A 1 97 ? 17.676 1.065 -14.170 1.00 94.75 97 GLU A CA 1
ATOM 757 C C . GLU A 1 97 ? 16.500 0.904 -15.137 1.00 94.75 97 GLU A C 1
ATOM 759 O O . GLU A 1 97 ? 16.676 1.051 -16.344 1.00 94.75 97 GLU A O 1
ATOM 764 N N . PHE A 1 98 ? 15.292 0.637 -14.629 1.00 94.88 98 PHE A N 1
ATOM 765 C CA . PHE A 1 98 ? 14.111 0.499 -15.471 1.00 94.88 98 PHE A CA 1
ATOM 766 C C . PHE A 1 98 ? 13.788 1.814 -16.217 1.00 94.88 98 PHE A C 1
ATOM 768 O O . PHE A 1 98 ? 13.715 2.878 -15.589 1.00 94.88 98 PHE A O 1
ATOM 775 N N . PRO A 1 99 ? 13.535 1.780 -17.541 1.00 94.56 99 PRO A N 1
ATOM 776 C CA . PRO A 1 99 ? 13.333 2.979 -18.354 1.00 94.56 99 PRO A CA 1
ATOM 777 C C . PRO A 1 99 ? 11.921 3.568 -18.180 1.00 94.56 99 PRO A C 1
ATOM 779 O O . PRO A 1 99 ? 11.101 3.577 -19.095 1.00 94.56 99 PRO A O 1
ATOM 782 N N . TRP A 1 100 ? 11.625 4.126 -16.999 1.00 92.75 100 TRP A N 1
ATOM 783 C CA . TRP A 1 100 ? 10.310 4.713 -16.678 1.00 92.75 100 TRP A CA 1
ATOM 784 C C . TRP A 1 100 ? 9.848 5.780 -17.672 1.00 92.75 100 TRP A C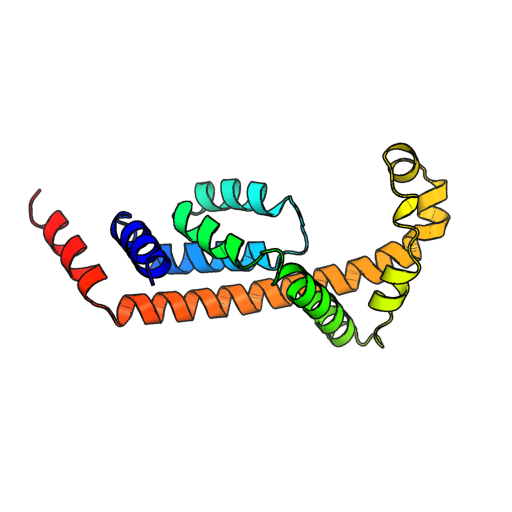 1
ATOM 786 O O . TRP A 1 100 ? 8.654 5.929 -17.910 1.00 92.75 100 TRP A O 1
ATOM 796 N N . HIS A 1 101 ? 10.793 6.523 -18.243 1.00 93.06 101 HIS A N 1
ATOM 797 C CA . HIS A 1 101 ? 10.532 7.605 -19.188 1.00 93.06 101 HIS A CA 1
ATOM 798 C C . HIS A 1 101 ? 10.055 7.110 -20.564 1.00 93.06 101 HIS A C 1
ATOM 800 O O . HIS A 1 101 ? 9.427 7.871 -21.295 1.00 93.06 101 HIS A O 1
ATOM 806 N N . GLU A 1 102 ? 10.316 5.846 -20.902 1.00 92.44 102 GLU A N 1
ATOM 807 C CA . GLU A 1 102 ? 9.867 5.212 -22.146 1.00 92.44 102 GLU A CA 1
ATOM 808 C C . GLU A 1 102 ? 8.523 4.488 -21.981 1.00 92.44 102 GLU A C 1
ATOM 810 O O . GLU A 1 102 ? 7.909 4.052 -22.961 1.00 92.44 102 GLU A O 1
ATOM 815 N N . LEU A 1 103 ? 8.035 4.361 -20.742 1.00 91.38 103 LEU A N 1
ATOM 816 C CA . LEU A 1 103 ? 6.783 3.687 -20.442 1.00 91.38 103 LEU A CA 1
ATOM 817 C C . LEU A 1 103 ? 5.595 4.543 -20.910 1.00 91.38 103 LEU A C 1
ATOM 819 O O . LEU A 1 103 ? 5.279 5.593 -20.355 1.00 91.38 103 LEU A O 1
ATOM 823 N N . GLY A 1 104 ? 4.902 4.063 -21.938 1.00 92.00 104 GLY A N 1
ATOM 824 C CA . GLY A 1 104 ? 3.710 4.683 -22.504 1.00 92.00 104 GLY A CA 1
ATOM 825 C C . GLY A 1 104 ? 2.775 3.633 -23.096 1.00 92.00 104 GLY A C 1
ATOM 826 O O . GLY A 1 104 ? 3.068 2.438 -23.074 1.00 92.00 104 GLY A O 1
ATOM 827 N N . LEU A 1 105 ? 1.639 4.062 -23.656 1.00 93.19 105 LEU A N 1
ATOM 828 C CA . LEU A 1 105 ? 0.638 3.131 -24.201 1.00 93.19 105 LEU A CA 1
ATOM 829 C C . LEU A 1 105 ? 1.235 2.196 -25.265 1.00 93.19 105 LEU A C 1
ATOM 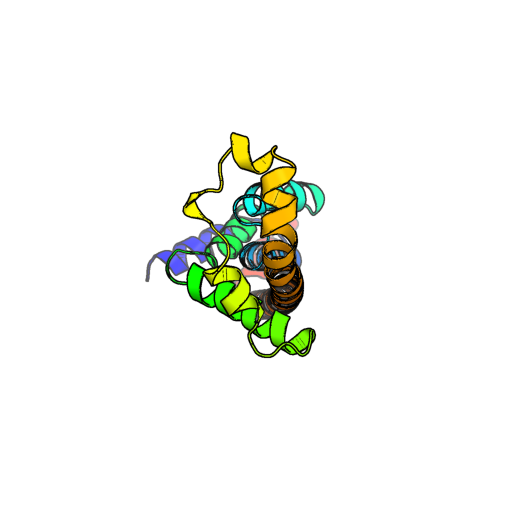831 O O . LEU A 1 105 ? 0.979 1.000 -25.237 1.00 93.19 105 LEU A O 1
ATOM 835 N N . ARG A 1 106 ? 2.075 2.715 -26.170 1.00 92.25 106 ARG A N 1
ATOM 836 C CA . ARG A 1 106 ? 2.692 1.908 -27.237 1.00 92.25 106 ARG A CA 1
ATOM 837 C C . ARG A 1 106 ? 3.673 0.864 -26.700 1.00 92.25 106 ARG A C 1
ATOM 839 O O . ARG A 1 106 ? 3.592 -0.289 -27.102 1.00 92.25 106 ARG A O 1
ATOM 846 N N . THR A 1 107 ? 4.573 1.253 -25.800 1.00 91.06 107 THR A N 1
ATOM 847 C CA . THR A 1 107 ? 5.592 0.353 -25.234 1.00 91.06 107 THR A CA 1
ATOM 848 C C . THR A 1 107 ? 4.982 -0.669 -24.280 1.00 91.06 107 THR A C 1
ATOM 850 O O . THR A 1 107 ? 5.388 -1.824 -24.292 1.00 91.06 107 THR A O 1
ATOM 853 N N . THR A 1 108 ? 3.918 -0.306 -23.556 1.00 90.62 108 THR A N 1
ATOM 854 C CA . THR A 1 108 ? 3.178 -1.228 -22.674 1.00 90.62 108 THR A CA 1
ATOM 855 C C . THR A 1 108 ? 2.574 -2.411 -23.437 1.00 90.62 108 THR A C 1
ATOM 857 O O . THR A 1 108 ? 2.527 -3.516 -22.904 1.00 90.62 108 THR A O 1
ATOM 860 N N . PHE A 1 109 ? 2.134 -2.206 -24.684 1.00 94.50 109 PHE A N 1
ATOM 861 C CA . PHE A 1 109 ? 1.612 -3.275 -25.546 1.00 94.50 109 PHE A CA 1
ATOM 862 C C . PHE A 1 109 ? 2.659 -3.844 -26.522 1.00 94.50 109 PHE A C 1
ATOM 864 O O . PHE A 1 109 ? 2.315 -4.685 -27.350 1.00 94.50 109 PHE A O 1
ATOM 871 N N . SER A 1 110 ? 3.926 -3.416 -26.435 1.00 94.25 110 SER A N 1
ATOM 872 C CA . SER A 1 110 ? 5.014 -3.950 -27.259 1.00 94.25 110 SER A CA 1
ATOM 873 C C . SER A 1 110 ? 5.663 -5.159 -26.593 1.00 94.25 110 SER A C 1
ATOM 875 O O . SER A 1 110 ? 6.129 -5.087 -25.457 1.00 94.25 110 SER A O 1
ATOM 877 N N . SER A 1 111 ? 5.754 -6.271 -27.321 1.00 94.62 111 SER A N 1
ATOM 878 C CA . SER A 1 111 ? 6.477 -7.458 -26.859 1.00 94.62 111 SER A CA 1
ATOM 879 C C . SER A 1 111 ? 7.985 -7.238 -26.752 1.00 94.62 111 SER A C 1
ATOM 881 O O . SER A 1 111 ? 8.626 -7.897 -25.940 1.00 94.62 111 SER A O 1
ATOM 883 N N . GLU A 1 112 ? 8.554 -6.351 -27.569 1.00 94.56 112 GLU A N 1
ATOM 884 C CA . GLU A 1 112 ? 9.996 -6.064 -27.602 1.00 94.56 112 GLU A CA 1
ATOM 885 C C . GLU A 1 112 ? 10.427 -5.386 -26.298 1.00 94.56 112 GLU A C 1
ATOM 887 O O . GLU A 1 112 ? 11.331 -5.859 -25.615 1.00 94.56 112 GLU A O 1
ATOM 892 N N . PHE A 1 113 ? 9.672 -4.369 -25.874 1.00 94.62 113 PHE A N 1
ATOM 893 C CA . PHE A 1 113 ? 9.929 -3.643 -24.631 1.00 94.62 113 PHE A CA 1
ATOM 894 C C . PHE A 1 113 ? 9.969 -4.573 -23.409 1.00 94.62 113 PHE A C 1
ATOM 896 O O . PHE A 1 113 ? 10.860 -4.466 -22.565 1.00 94.62 113 PHE A O 1
ATOM 903 N N . TRP A 1 114 ? 9.017 -5.508 -23.316 1.00 95.31 114 TRP A N 1
ATOM 904 C CA . TRP A 1 114 ? 8.953 -6.462 -22.207 1.00 95.31 114 TRP A CA 1
ATOM 905 C C . TRP A 1 114 ? 10.007 -7.569 -22.288 1.00 95.31 114 TRP A C 1
ATOM 907 O O . TRP A 1 114 ? 10.403 -8.085 -21.245 1.00 95.31 114 TRP A O 1
ATOM 917 N N . GLN A 1 115 ? 10.487 -7.927 -23.480 1.00 95.44 115 GLN A N 1
ATOM 918 C CA . GLN A 1 115 ? 11.617 -8.852 -23.621 1.00 95.44 115 GLN A CA 1
ATOM 919 C C . GLN A 1 115 ? 12.916 -8.227 -23.105 1.00 95.44 115 GLN A C 1
ATOM 921 O O . GLN A 1 115 ? 13.692 -8.906 -22.437 1.00 95.44 115 GLN A O 1
ATOM 926 N N . GLU A 1 116 ? 13.120 -6.935 -23.356 1.00 94.25 116 GLU A N 1
ATOM 927 C CA . GLU A 1 116 ? 14.316 -6.210 -22.921 1.00 94.25 116 GLU A CA 1
ATOM 928 C C . GLU A 1 116 ? 14.267 -5.844 -21.430 1.00 94.25 116 GLU A C 1
ATOM 930 O O . GLU A 1 116 ? 15.237 -6.052 -20.703 1.00 94.25 116 GLU A O 1
ATOM 935 N N . ASN A 1 117 ? 13.122 -5.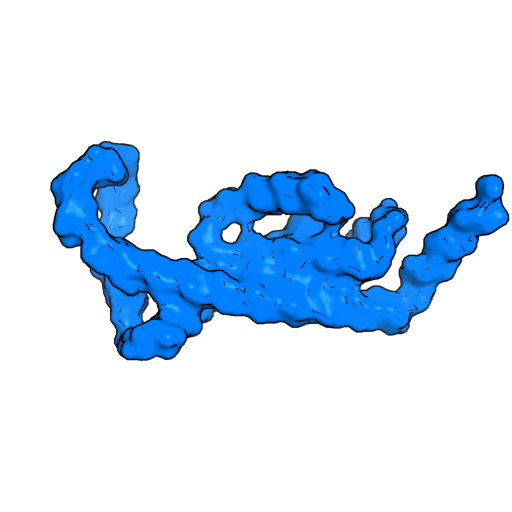351 -20.945 1.00 96.12 117 ASN A N 1
ATOM 936 C CA . ASN A 1 117 ? 13.013 -4.731 -19.618 1.00 96.12 117 ASN A CA 1
ATOM 937 C C . ASN A 1 117 ? 12.207 -5.552 -18.601 1.00 96.12 117 ASN A C 1
ATOM 939 O O . ASN A 1 117 ? 12.144 -5.202 -17.420 1.00 96.12 117 ASN A O 1
ATOM 943 N N . GLY A 1 118 ? 11.572 -6.650 -19.021 1.00 94.81 118 GLY A N 1
ATOM 944 C CA . GLY A 1 118 ? 10.676 -7.430 -18.165 1.00 94.81 118 GLY A CA 1
ATOM 945 C C . GLY A 1 118 ? 11.378 -8.078 -16.973 1.00 94.81 118 GLY A C 1
ATOM 946 O O . GLY A 1 118 ? 10.792 -8.177 -15.897 1.00 94.81 118 GLY A O 1
ATOM 947 N N . SER A 1 119 ? 12.645 -8.468 -17.119 1.00 94.25 119 SER A N 1
ATOM 948 C CA . SER A 1 119 ? 13.442 -9.039 -16.025 1.00 94.25 119 SER A CA 1
ATOM 949 C C . SER A 1 119 ? 13.749 -8.007 -14.933 1.00 94.25 119 SER A C 1
ATOM 951 O O . SER A 1 119 ? 13.628 -8.327 -13.746 1.00 94.25 119 SER A O 1
ATOM 953 N N . LEU A 1 120 ? 14.079 -6.767 -15.317 1.00 94.25 120 LEU A N 1
ATOM 954 C CA . LEU A 1 120 ? 14.249 -5.632 -14.405 1.00 94.25 120 LEU A CA 1
ATOM 955 C C . LEU A 1 120 ? 12.923 -5.298 -13.722 1.00 94.25 120 LEU A C 1
ATOM 957 O O . LEU A 1 120 ? 12.864 -5.209 -12.495 1.00 94.25 120 LEU A O 1
ATOM 961 N N . PHE A 1 121 ? 11.841 -5.218 -14.500 1.00 94.31 121 PHE A N 1
ATOM 962 C CA . PHE A 1 121 ? 10.514 -4.949 -13.962 1.00 94.31 121 PHE A CA 1
ATOM 963 C C . PHE A 1 121 ? 10.088 -5.995 -12.932 1.00 94.31 121 PHE A C 1
ATOM 965 O O . PHE A 1 121 ? 9.692 -5.633 -11.832 1.00 94.31 121 PHE A O 1
ATOM 972 N N . LEU A 1 122 ? 10.216 -7.290 -13.239 1.00 93.69 122 LEU A N 1
ATOM 973 C CA . LEU A 1 122 ? 9.881 -8.371 -12.307 1.00 93.69 122 LEU A CA 1
ATOM 974 C C . LEU A 1 122 ? 10.803 -8.396 -11.084 1.00 93.69 122 LEU A C 1
ATOM 976 O O . LEU A 1 122 ? 10.344 -8.670 -9.973 1.00 93.69 122 LEU A O 1
ATOM 980 N N . SER A 1 123 ? 12.087 -8.083 -11.274 1.00 93.31 123 SER A N 1
ATOM 981 C CA . SER A 1 123 ? 13.066 -7.985 -10.187 1.00 93.31 123 SER A CA 1
ATOM 982 C C . SER A 1 123 ? 12.727 -6.888 -9.187 1.00 93.31 123 SER A C 1
ATOM 984 O O . SER A 1 123 ? 12.998 -7.066 -8.004 1.00 93.31 123 SER A O 1
ATOM 986 N N . PHE A 1 124 ? 12.116 -5.795 -9.643 1.00 94.06 124 PHE A N 1
ATOM 987 C CA . PHE A 1 124 ? 11.557 -4.750 -8.789 1.00 94.06 124 PHE A CA 1
ATOM 988 C C . PHE A 1 124 ? 10.165 -5.119 -8.245 1.00 94.06 124 PHE A C 1
ATOM 990 O O . PHE A 1 124 ? 9.888 -4.934 -7.058 1.00 94.06 124 PHE A O 1
ATOM 997 N N . LEU A 1 125 ? 9.283 -5.649 -9.096 1.00 93.94 125 LEU A N 1
ATOM 998 C CA . LEU A 1 125 ? 7.869 -5.855 -8.789 1.00 93.94 125 LEU A CA 1
ATOM 999 C C . LEU A 1 125 ? 7.657 -6.913 -7.707 1.00 93.94 125 LEU A C 1
ATOM 1001 O O . LEU A 1 125 ? 6.819 -6.712 -6.832 1.00 93.94 125 LEU A O 1
ATOM 1005 N N . LEU A 1 126 ? 8.388 -8.033 -7.745 1.00 92.44 126 LEU A N 1
ATOM 1006 C CA . LEU A 1 126 ? 8.193 -9.114 -6.771 1.00 92.44 126 LEU A CA 1
ATOM 1007 C C . LEU A 1 126 ? 8.505 -8.659 -5.337 1.00 92.44 126 LEU A C 1
ATOM 1009 O O . LEU A 1 126 ? 7.653 -8.849 -4.464 1.00 92.44 126 LEU A O 1
ATOM 1013 N N . PRO A 1 127 ? 9.663 -8.031 -5.060 1.00 93.81 127 PRO A N 1
ATOM 1014 C CA . PRO A 1 127 ? 9.980 -7.588 -3.708 1.00 93.81 127 PRO A CA 1
ATOM 1015 C C . PRO A 1 127 ? 9.093 -6.416 -3.296 1.00 93.81 127 PRO A C 1
ATOM 1017 O O . PRO A 1 127 ? 8.565 -6.419 -2.185 1.00 93.81 127 PRO A O 1
ATOM 1020 N N . PHE A 1 128 ? 8.811 -5.484 -4.213 1.00 94.75 128 PHE A N 1
ATOM 1021 C CA . PHE A 1 128 ? 7.833 -4.425 -3.982 1.00 94.75 128 PHE A CA 1
ATOM 1022 C C . PHE A 1 128 ? 6.480 -4.993 -3.529 1.00 94.75 128 PHE A C 1
ATOM 1024 O O . PHE A 1 128 ? 5.968 -4.601 -2.483 1.00 94.75 128 PHE A O 1
ATOM 1031 N N . PHE A 1 129 ? 5.923 -5.957 -4.264 1.00 95.44 129 PHE A N 1
ATOM 1032 C CA . PHE A 1 129 ? 4.624 -6.550 -3.965 1.00 95.44 129 PHE A CA 1
ATOM 1033 C C . PHE A 1 129 ? 4.597 -7.223 -2.589 1.00 95.44 129 PHE A C 1
ATOM 1035 O O . PHE A 1 129 ? 3.737 -6.912 -1.763 1.00 95.44 129 PHE A O 1
ATOM 1042 N N . TRP A 1 130 ? 5.553 -8.114 -2.312 1.00 94.38 130 TRP A N 1
ATOM 1043 C CA . TRP A 1 130 ? 5.588 -8.853 -1.048 1.00 94.38 130 TRP A CA 1
ATOM 1044 C C . TRP A 1 130 ? 5.855 -7.953 0.153 1.00 94.38 130 TRP A C 1
ATOM 1046 O O . TRP A 1 130 ? 5.214 -8.112 1.193 1.00 94.38 130 TRP A O 1
ATOM 1056 N N . GLY A 1 131 ? 6.744 -6.972 0.008 1.00 96.00 131 GLY A N 1
ATOM 1057 C CA . GLY A 1 131 ? 7.018 -6.020 1.073 1.00 96.00 131 GLY A CA 1
ATOM 1058 C C . GLY A 1 131 ? 5.800 -5.169 1.429 1.00 96.00 131 GLY A C 1
ATOM 1059 O O . GLY A 1 131 ? 5.483 -5.019 2.609 1.00 96.00 131 GLY A O 1
ATOM 1060 N N . HIS A 1 132 ? 5.054 -4.693 0.428 1.00 96.06 132 HIS A N 1
ATOM 1061 C CA . HIS A 1 132 ? 3.806 -3.958 0.652 1.00 96.06 132 HIS A CA 1
ATOM 1062 C C . HIS A 1 132 ? 2.694 -4.847 1.217 1.00 96.06 132 HIS A C 1
ATOM 1064 O O . HIS A 1 132 ? 1.964 -4.403 2.092 1.00 96.06 132 HIS A O 1
ATOM 1070 N N . MET A 1 133 ? 2.580 -6.113 0.802 1.00 96.06 133 MET A N 1
ATOM 1071 C CA . MET A 1 133 ? 1.622 -7.055 1.402 1.00 96.06 133 MET A CA 1
ATOM 1072 C C . MET A 1 133 ? 1.880 -7.279 2.893 1.00 96.06 133 MET A C 1
ATOM 1074 O O . MET A 1 133 ? 0.948 -7.237 3.699 1.00 96.06 133 MET A O 1
ATOM 1078 N N . ILE A 1 134 ? 3.145 -7.460 3.275 1.00 96.38 134 ILE A N 1
ATOM 1079 C CA . ILE A 1 134 ? 3.536 -7.640 4.676 1.00 96.38 134 ILE A CA 1
ATOM 1080 C C . ILE A 1 134 ? 3.271 -6.362 5.472 1.00 96.38 134 ILE A C 1
ATOM 1082 O O . ILE A 1 134 ? 2.642 -6.418 6.529 1.00 96.38 134 ILE A O 1
ATOM 1086 N N . LEU A 1 135 ? 3.692 -5.203 4.963 1.00 96.62 135 LEU A N 1
ATOM 1087 C CA . LEU A 1 135 ? 3.447 -3.925 5.631 1.00 96.62 135 LEU A CA 1
ATOM 1088 C C . LEU A 1 135 ? 1.956 -3.609 5.748 1.00 96.62 135 LEU A C 1
ATOM 1090 O O . LEU A 1 135 ? 1.518 -3.202 6.820 1.00 96.62 135 LEU A O 1
ATOM 1094 N N . ALA A 1 136 ? 1.168 -3.842 4.699 1.00 96.56 136 ALA A N 1
ATOM 1095 C CA . ALA A 1 136 ? -0.275 -3.650 4.725 1.00 96.56 136 ALA A CA 1
ATOM 1096 C C . ALA A 1 136 ? -0.929 -4.524 5.797 1.00 96.56 136 ALA A C 1
ATOM 1098 O O . ALA A 1 136 ? -1.714 -4.012 6.593 1.00 96.56 136 ALA A O 1
ATOM 1099 N N . ALA A 1 137 ? -0.562 -5.806 5.888 1.00 96.94 137 ALA A N 1
ATOM 1100 C CA . ALA A 1 137 ? -1.069 -6.696 6.928 1.00 96.94 137 ALA A CA 1
ATOM 1101 C C . ALA A 1 137 ? -0.681 -6.214 8.337 1.00 96.94 137 ALA A C 1
ATOM 1103 O O . ALA A 1 137 ? -1.540 -6.094 9.212 1.00 96.94 137 ALA A O 1
ATOM 1104 N N . LEU A 1 138 ? 0.595 -5.877 8.556 1.00 97.12 138 LEU A N 1
ATOM 1105 C CA . LEU A 1 138 ? 1.088 -5.398 9.850 1.00 97.12 138 LEU A CA 1
ATOM 1106 C C . LEU A 1 138 ? 0.407 -4.092 10.277 1.00 97.12 138 LEU A C 1
ATOM 1108 O O . LEU A 1 138 ? -0.038 -3.965 11.419 1.00 97.12 138 LEU A O 1
ATOM 1112 N N . MET A 1 139 ? 0.301 -3.127 9.364 1.00 97.00 139 MET A N 1
ATOM 1113 C CA . MET A 1 139 ? -0.295 -1.822 9.644 1.00 97.00 139 MET A CA 1
ATOM 1114 C C . MET A 1 139 ? -1.814 -1.904 9.800 1.00 97.00 139 MET A C 1
ATOM 1116 O O . MET A 1 139 ? -2.368 -1.194 10.638 1.00 97.00 139 MET A O 1
ATOM 1120 N N . ALA A 1 140 ? -2.489 -2.807 9.085 1.00 96.88 140 ALA A N 1
ATOM 1121 C CA . ALA A 1 140 ? -3.908 -3.086 9.293 1.00 96.88 140 ALA A CA 1
ATOM 1122 C C . ALA A 1 140 ? -4.168 -3.611 10.709 1.00 96.88 140 ALA A C 1
ATOM 1124 O O . ALA A 1 140 ? -5.012 -3.072 11.428 1.00 96.88 140 ALA A O 1
ATOM 1125 N N . VAL A 1 141 ? -3.403 -4.622 11.135 1.00 97.56 141 VAL A N 1
ATOM 1126 C CA . VAL A 1 141 ? -3.513 -5.214 12.475 1.00 97.56 141 VAL A CA 1
ATOM 1127 C C . VAL A 1 141 ? -3.229 -4.165 13.550 1.00 97.56 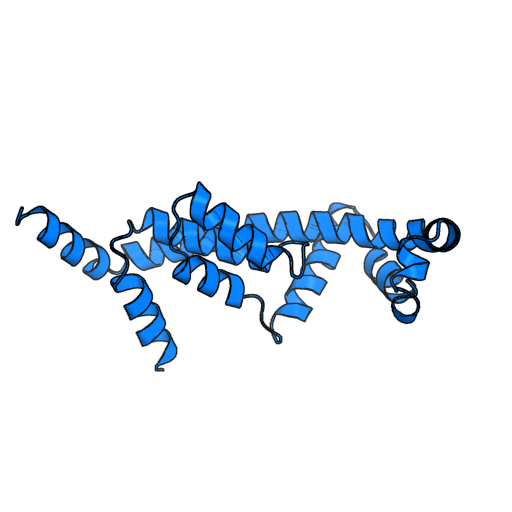141 VAL A C 1
ATOM 1129 O O . VAL A 1 141 ? -4.021 -3.996 14.481 1.00 97.56 141 VAL A O 1
ATOM 1132 N N . LEU A 1 142 ? -2.137 -3.412 13.403 1.00 97.25 142 LEU A N 1
ATOM 1133 C CA . LEU A 1 142 ? -1.778 -2.344 14.331 1.00 97.25 142 LEU A CA 1
ATOM 1134 C C . LEU A 1 142 ? -2.888 -1.288 14.427 1.00 97.25 142 LEU A C 1
ATOM 1136 O O . LEU A 1 142 ? -3.313 -0.932 15.527 1.00 97.25 142 LEU A O 1
ATOM 1140 N N . SER A 1 143 ? -3.394 -0.822 13.286 1.00 95.94 143 SER A N 1
ATOM 1141 C CA . SER A 1 143 ? -4.427 0.211 13.226 1.00 95.94 143 SER A CA 1
ATOM 1142 C C . SER A 1 143 ? -5.752 -0.254 13.838 1.00 95.94 143 SER A C 1
ATOM 1144 O O . SER A 1 143 ? -6.372 0.496 14.598 1.00 95.94 143 SER A O 1
ATOM 1146 N N . TYR A 1 144 ? -6.144 -1.514 13.609 1.00 95.88 144 TYR A N 1
ATOM 1147 C CA . TYR A 1 144 ? -7.320 -2.119 14.237 1.00 95.88 144 TYR A CA 1
ATOM 1148 C C . TYR A 1 144 ? -7.234 -2.048 15.766 1.00 95.88 144 TYR A C 1
ATOM 1150 O O . TYR A 1 144 ? -8.129 -1.514 16.426 1.00 95.88 144 TYR A O 1
ATOM 1158 N N . TYR A 1 145 ? -6.136 -2.548 16.344 1.00 95.50 145 TYR A N 1
ATOM 1159 C CA . TYR A 1 145 ? -5.978 -2.597 17.797 1.00 95.50 145 TYR A CA 1
ATOM 1160 C C . TYR A 1 145 ? -5.852 -1.211 18.425 1.00 95.50 145 TYR A C 1
ATOM 1162 O O . TYR A 1 145 ? -6.455 -0.967 19.473 1.00 95.50 145 TYR A O 1
ATOM 1170 N N . LEU A 1 146 ? -5.106 -0.295 17.800 1.00 94.06 146 LEU A N 1
ATOM 1171 C CA . LEU A 1 146 ? -4.975 1.077 18.291 1.00 94.06 146 LEU A CA 1
ATOM 1172 C C . LEU A 1 146 ? -6.322 1.802 18.286 1.00 94.06 146 LEU A C 1
ATOM 1174 O O . LEU A 1 146 ? -6.683 2.418 19.291 1.00 94.06 146 LEU A O 1
ATOM 1178 N N . THR A 1 147 ? -7.092 1.670 17.204 1.00 92.19 147 THR A N 1
ATOM 1179 C CA . THR A 1 147 ? -8.415 2.294 17.078 1.00 92.19 147 THR A CA 1
ATOM 1180 C C . THR A 1 147 ? -9.391 1.704 18.087 1.00 92.19 147 THR A C 1
ATOM 1182 O O . THR A 1 147 ? -10.039 2.440 18.827 1.00 92.19 147 THR A O 1
ATOM 1185 N N . LEU A 1 148 ? -9.442 0.375 18.206 1.00 90.81 148 LEU A N 1
ATOM 1186 C CA . LEU A 1 148 ? -10.330 -0.288 19.157 1.00 90.81 148 LEU A CA 1
ATOM 1187 C C . LEU A 1 148 ? -9.988 0.075 20.609 1.00 90.81 148 LEU A C 1
ATOM 1189 O O . LEU A 1 148 ? -10.885 0.331 21.411 1.00 90.81 148 LEU A O 1
ATOM 1193 N N . LYS A 1 149 ? -8.696 0.126 20.955 1.00 91.44 149 LYS A N 1
ATOM 1194 C CA . LYS A 1 149 ? -8.235 0.541 22.287 1.00 91.44 149 LYS A CA 1
ATOM 1195 C C . LYS A 1 149 ? -8.587 2.001 22.569 1.00 91.44 149 LYS A C 1
ATOM 1197 O O . LYS A 1 149 ? -8.986 2.317 23.686 1.00 91.44 149 LYS A O 1
ATOM 1202 N N . PHE A 1 150 ? -8.447 2.878 21.577 1.00 88.50 150 PHE A N 1
ATOM 1203 C CA . PHE A 1 150 ? -8.799 4.290 21.701 1.00 88.50 150 PHE A CA 1
ATOM 1204 C C . PHE A 1 150 ? -10.301 4.493 21.929 1.00 88.50 150 PHE A C 1
ATOM 1206 O O . PHE A 1 150 ? -10.674 5.253 22.821 1.00 88.50 150 PHE A O 1
ATOM 1213 N N . LEU A 1 151 ? -11.148 3.781 21.180 1.00 87.62 151 LEU A N 1
ATOM 1214 C CA . LEU A 1 151 ? -12.603 3.857 21.323 1.00 87.62 151 LEU A CA 1
ATOM 1215 C C . LEU A 1 151 ? -13.060 3.306 22.679 1.00 87.62 151 LEU A C 1
ATOM 1217 O O . LEU A 1 151 ? -13.767 3.991 23.403 1.00 87.62 151 LEU A O 1
ATOM 1221 N N . LYS A 1 152 ? -12.561 2.135 23.096 1.00 84.75 152 LYS A N 1
ATOM 1222 C CA . LYS A 1 152 ? -12.904 1.544 24.404 1.00 84.75 152 LYS A CA 1
ATOM 1223 C C . LYS A 1 152 ? -12.454 2.380 25.603 1.00 84.75 152 LYS A C 1
ATOM 1225 O O . LYS A 1 152 ? -13.048 2.288 26.669 1.00 84.75 152 LYS A O 1
ATOM 1230 N N . ARG A 1 153 ? -11.376 3.161 25.465 1.00 82.81 153 ARG A N 1
ATOM 1231 C CA . ARG A 1 153 ? -10.876 4.021 26.550 1.00 82.81 153 ARG A CA 1
ATOM 1232 C C . ARG A 1 153 ? -11.701 5.297 26.727 1.00 82.81 153 ARG A C 1
ATOM 1234 O O . ARG A 1 153 ? -11.551 5.957 27.748 1.00 82.81 153 ARG A O 1
ATOM 1241 N N . ASN A 1 154 ? -12.556 5.635 25.766 1.00 72.12 154 ASN A N 1
ATOM 1242 C CA . ASN A 1 154 ? -13.446 6.785 25.830 1.00 72.12 154 ASN A CA 1
ATOM 1243 C C . ASN A 1 154 ? -14.906 6.272 25.829 1.00 72.12 154 ASN A C 1
ATOM 1245 O O . ASN A 1 154 ? -15.487 6.107 24.765 1.00 72.12 154 ASN A O 1
ATOM 1249 N N . PRO A 1 155 ? -15.526 6.002 26.993 1.00 56.88 155 PRO A N 1
ATOM 1250 C CA . PRO A 1 155 ? -16.865 5.395 27.072 1.00 56.88 155 PRO A CA 1
ATOM 1251 C C . PRO A 1 155 ? -18.003 6.302 26.592 1.00 56.88 155 PRO A C 1
ATOM 1253 O O . PRO A 1 155 ? -19.105 5.830 26.343 1.00 56.88 155 PRO A O 1
ATOM 1256 N N . THR A 1 156 ? -17.740 7.597 26.390 1.00 54.88 156 THR A N 1
ATOM 1257 C CA . THR A 1 156 ? -18.699 8.539 25.786 1.00 54.88 156 THR A CA 1
ATOM 1258 C C . THR A 1 156 ? -19.170 8.089 24.397 1.00 54.88 156 THR A C 1
ATOM 1260 O O . THR A 1 156 ? -20.194 8.561 23.928 1.00 54.88 156 THR A O 1
ATOM 1263 N N . PHE A 1 157 ? -18.431 7.179 23.752 1.00 51.47 157 PHE A N 1
ATOM 1264 C CA . PHE A 1 157 ? -18.774 6.555 22.475 1.00 51.47 157 PHE A CA 1
ATOM 1265 C C . PHE A 1 157 ? -19.748 5.353 22.600 1.00 51.47 157 PHE A C 1
ATOM 1267 O O . PHE A 1 157 ? -20.328 4.961 21.592 1.00 51.47 157 PHE A O 1
ATOM 1274 N N . ASP A 1 158 ? -19.931 4.763 23.792 1.00 48.31 158 ASP A N 1
ATOM 1275 C CA . ASP A 1 158 ? -20.895 3.668 24.054 1.00 48.31 158 ASP A CA 1
ATOM 1276 C C . ASP A 1 158 ? -22.226 4.200 24.634 1.00 48.31 158 ASP A C 1
ATOM 1278 O O . ASP A 1 158 ? -23.298 3.713 24.273 1.00 48.31 158 ASP A O 1
ATOM 1282 N N . ASP A 1 159 ? -22.183 5.235 25.485 1.00 45.12 159 ASP A N 1
ATOM 1283 C CA . ASP A 1 159 ? -23.363 5.739 26.217 1.00 45.12 159 ASP A CA 1
ATOM 1284 C C . ASP A 1 159 ? -24.397 6.489 25.349 1.00 45.12 159 ASP A C 1
ATOM 1286 O O . ASP A 1 159 ? -25.579 6.520 25.699 1.00 45.12 159 ASP A O 1
ATOM 1290 N N . GLU A 1 160 ? -23.998 7.098 24.225 1.00 49.38 160 GLU A N 1
ATOM 1291 C CA . GLU A 1 160 ? -24.959 7.707 23.284 1.00 49.38 160 GLU A CA 1
ATOM 1292 C C . GLU A 1 160 ? -25.722 6.639 22.482 1.00 49.38 160 GLU A C 1
ATOM 1294 O O . GLU A 1 160 ? -26.919 6.791 22.251 1.00 49.38 160 GLU A O 1
ATOM 1299 N N . ASN A 1 161 ? -25.082 5.506 22.174 1.00 44.69 161 ASN A N 1
ATOM 1300 C CA . ASN A 1 161 ? -25.693 4.392 21.441 1.00 44.69 161 ASN A CA 1
ATOM 1301 C C . ASN A 1 161 ? -26.681 3.587 22.306 1.00 44.69 161 ASN A C 1
ATOM 1303 O O . ASN A 1 161 ? -27.738 3.184 21.826 1.00 44.69 161 ASN A O 1
ATOM 1307 N N . GLY A 1 162 ? -26.390 3.405 23.600 1.00 42.56 162 GLY A N 1
ATOM 1308 C CA . GLY A 1 162 ? -27.293 2.709 24.529 1.00 42.56 162 GLY A CA 1
ATOM 1309 C C . GLY A 1 162 ? -28.571 3.485 24.880 1.00 42.56 162 GLY A C 1
ATOM 1310 O O . GLY A 1 162 ? -29.547 2.894 25.341 1.00 42.56 162 GLY A O 1
ATOM 1311 N N . LYS A 1 163 ? -28.603 4.806 24.657 1.00 39.59 163 LYS A N 1
ATOM 1312 C CA . LYS A 1 163 ? -29.802 5.625 24.900 1.00 39.59 163 LYS A CA 1
ATOM 1313 C C . LYS A 1 163 ? -30.804 5.572 23.749 1.00 39.59 163 LYS A C 1
ATOM 1315 O O . LYS A 1 163 ? -32.003 5.610 24.020 1.00 39.59 163 LYS A O 1
ATOM 1320 N N . VAL A 1 164 ? -30.343 5.426 22.505 1.00 47.47 164 VAL A N 1
ATOM 1321 C CA . VAL A 1 164 ? -31.226 5.368 21.326 1.00 47.47 164 VAL A CA 1
ATOM 1322 C C . VAL A 1 164 ? -32.048 4.072 21.310 1.00 47.47 164 VAL A C 1
ATOM 1324 O O . VAL A 1 164 ? -33.253 4.131 21.080 1.00 47.47 164 VAL A O 1
ATOM 1327 N N . GLU A 1 165 ? -31.463 2.927 21.682 1.00 44.12 165 GLU A N 1
ATOM 1328 C CA . GLU A 1 165 ? -32.188 1.640 21.759 1.00 44.12 165 GLU A CA 1
ATOM 1329 C C . GLU A 1 165 ? -33.243 1.569 22.883 1.00 44.12 165 GLU A C 1
ATOM 1331 O O . GLU A 1 165 ? -34.097 0.690 22.866 1.00 44.12 165 GLU A O 1
ATOM 1336 N N . SER A 1 166 ? -33.235 2.493 23.853 1.00 39.41 166 SER A N 1
ATOM 1337 C CA . SER A 1 166 ? -34.192 2.486 24.977 1.00 39.41 166 SER A CA 1
ATOM 1338 C C . SER A 1 166 ? -35.464 3.316 24.749 1.00 39.41 166 SER A C 1
ATOM 1340 O O . SER A 1 166 ? -36.282 3.440 25.660 1.00 39.41 166 SER A O 1
ATOM 1342 N N . THR A 1 167 ? -35.633 3.907 23.559 1.00 39.50 167 THR A N 1
ATOM 1343 C CA . THR A 1 167 ? -36.751 4.830 23.261 1.00 39.50 167 THR A CA 1
ATOM 1344 C C . THR A 1 167 ? -37.607 4.450 22.049 1.00 39.50 167 THR A C 1
ATOM 1346 O O . THR A 1 167 ? -38.413 5.268 21.608 1.00 39.50 167 THR A O 1
ATOM 1349 N N . SER A 1 168 ? -37.491 3.218 21.542 1.00 36.28 168 SER A N 1
ATOM 1350 C CA . SER A 1 168 ? -38.380 2.673 20.500 1.00 36.28 168 SER A CA 1
ATOM 1351 C C . SER A 1 168 ? -39.350 1.634 21.045 1.00 36.28 168 SER A C 1
ATOM 1353 O O . SER A 1 168 ? -38.844 0.666 21.658 1.00 36.28 168 SER A O 1
#